Protein AF-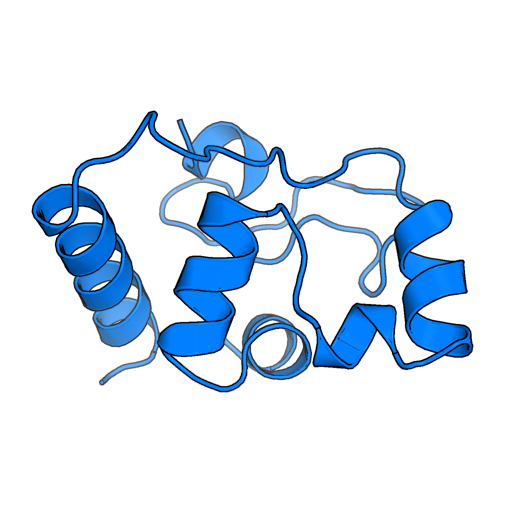A0A3M1R4P6-F1 (afdb_monomer_lite)

Sequence (96 aa):
GCFRCHGPGGLGGIANPGSFAGFIPGWRGRGYRALVRDREELFAWIREGTVARLEHNPVARWILSRQRIRMPAYRDRLSGEELEAIAAYVAWLQGR

Radius of gyration: 12.72 Å; chains: 1; bounding box: 29×27×31 Å

Secondary structure (DSSP, 8-state):
-THHHH-GGG-EEEE-TTSTTSEEE-SSHHHHHHH--SHHHHHHHHHHSS-HHHHTSHHHHHHHHH-SS-----TTSS-HHHHHHHHHHHHHHTT-

pLDDT: mean 95.18, std 3.07, range [77.69, 98.38]

Foldseek 3Di:
DVCVQCPDLQCWDDAWCLAPVRTRHGLDDDVNCVQAVDLVSVVCCQQPQHDPVLCPDPVSVVSQVRTPDTRDRCHPVDDPVRSVVVSVSSVVNHVD

Structure (mmCIF, N/CA/C/O backbone):
data_AF-A0A3M1R4P6-F1
#
_entry.id   AF-A0A3M1R4P6-F1
#
loop_
_atom_site.group_PDB
_atom_site.id
_atom_site.type_symbol
_atom_site.label_atom_id
_atom_site.label_alt_id
_atom_site.label_comp_id
_atom_site.label_asym_id
_atom_site.label_entity_id
_atom_site.label_seq_id
_atom_site.pdbx_PDB_ins_code
_atom_site.Cartn_x
_atom_site.Cartn_y
_atom_site.Cartn_z
_atom_site.occupancy
_atom_site.B_iso_or_equiv
_atom_site.auth_seq_id
_atom_site.auth_comp_id
_atom_site.auth_asym_id
_atom_site.auth_atom_id
_atom_site.pdbx_PDB_model_num
ATOM 1 N N . GLY A 1 1 ? 0.131 -10.274 9.430 1.00 85.69 1 GLY A N 1
ATOM 2 C CA . GLY A 1 1 ? -0.408 -8.918 9.660 1.00 85.69 1 GLY A CA 1
ATOM 3 C C . GLY A 1 1 ? 0.217 -7.915 8.705 1.00 85.69 1 GLY A C 1
ATOM 4 O O . GLY A 1 1 ? 1.345 -8.132 8.269 1.00 85.69 1 GLY A O 1
ATOM 5 N N . CYS A 1 2 ? -0.501 -6.832 8.391 1.00 95.19 2 CYS A N 1
ATOM 6 C CA . CYS A 1 2 ? -0.181 -5.848 7.342 1.00 95.19 2 CYS A CA 1
ATOM 7 C C . CYS A 1 2 ? 1.223 -5.225 7.470 1.00 95.19 2 CYS A C 1
ATOM 9 O O . CYS A 1 2 ? 1.969 -5.132 6.493 1.00 95.19 2 CYS A O 1
ATOM 11 N N . PHE A 1 3 ? 1.625 -4.882 8.696 1.00 96.38 3 PHE A N 1
ATOM 12 C CA . PHE A 1 3 ? 2.908 -4.236 8.999 1.00 96.38 3 PHE A CA 1
ATOM 13 C C . PHE A 1 3 ? 4.146 -5.085 8.682 1.00 96.38 3 PHE A C 1
ATOM 15 O O . PHE A 1 3 ? 5.230 -4.539 8.513 1.00 96.38 3 PHE A O 1
ATOM 22 N N . ARG A 1 4 ? 4.013 -6.412 8.536 1.00 94.00 4 ARG A N 1
ATOM 23 C CA . ARG A 1 4 ? 5.145 -7.266 8.129 1.00 94.00 4 ARG A CA 1
ATOM 24 C C . ARG A 1 4 ? 5.673 -6.895 6.741 1.00 94.00 4 ARG A C 1
ATOM 26 O O . ARG A 1 4 ? 6.849 -7.094 6.478 1.00 94.00 4 ARG A O 1
ATOM 33 N N . CYS A 1 5 ? 4.800 -6.390 5.870 1.00 95.69 5 CYS A N 1
ATOM 34 C CA . CYS A 1 5 ? 5.157 -5.932 4.528 1.00 95.69 5 CYS A CA 1
ATOM 35 C C . CYS A 1 5 ? 5.230 -4.400 4.456 1.00 95.69 5 CYS A C 1
ATOM 37 O O . CYS A 1 5 ? 6.158 -3.844 3.878 1.00 95.69 5 CYS A O 1
ATOM 39 N N . HIS A 1 6 ? 4.270 -3.713 5.077 1.00 96.69 6 HIS A N 1
ATOM 40 C CA . HIS A 1 6 ? 4.171 -2.251 5.040 1.00 96.69 6 HIS A CA 1
ATOM 41 C C . HIS A 1 6 ? 5.037 -1.540 6.092 1.00 96.69 6 HIS A C 1
ATOM 43 O O . HIS A 1 6 ? 4.914 -0.333 6.262 1.00 96.69 6 HIS A O 1
ATOM 49 N N . GLY A 1 7 ? 5.917 -2.259 6.792 1.00 95.19 7 GLY A N 1
ATOM 50 C CA . GLY A 1 7 ? 6.838 -1.707 7.784 1.00 95.19 7 GLY A CA 1
ATOM 51 C C . GLY A 1 7 ? 6.167 -1.241 9.086 1.00 95.19 7 GLY A C 1
ATOM 52 O O . GLY A 1 7 ? 4.935 -1.215 9.189 1.00 95.19 7 GLY A O 1
ATOM 53 N N . PRO A 1 8 ? 6.964 -0.862 10.103 1.00 95.44 8 PRO A N 1
ATOM 54 C CA . PRO A 1 8 ? 6.450 -0.337 11.368 1.00 95.44 8 PRO A CA 1
ATOM 55 C C . PRO A 1 8 ? 5.558 0.886 11.134 1.00 95.44 8 PRO A C 1
ATOM 57 O O . PRO A 1 8 ? 5.949 1.801 10.414 1.00 95.44 8 PRO A O 1
ATOM 60 N N . GLY A 1 9 ? 4.342 0.887 11.689 1.00 94.56 9 GLY A N 1
ATOM 61 C CA . GLY A 1 9 ? 3.395 2.002 11.539 1.00 94.56 9 GLY A CA 1
ATOM 62 C C . GLY A 1 9 ? 2.973 2.316 10.095 1.00 94.56 9 GLY A C 1
ATOM 63 O O . GLY A 1 9 ? 2.448 3.394 9.838 1.00 94.56 9 GLY A O 1
ATOM 64 N N . GLY A 1 10 ? 3.220 1.414 9.136 1.00 96.00 10 GLY A N 1
ATOM 65 C CA . GLY A 1 10 ? 2.850 1.633 7.737 1.00 96.00 10 GLY A CA 1
ATOM 66 C C . GLY A 1 10 ? 3.809 2.539 6.962 1.00 96.00 10 GLY A C 1
ATOM 67 O O . GLY A 1 10 ? 3.392 3.174 5.992 1.00 96.00 10 GLY A O 1
ATOM 68 N N . LEU A 1 11 ? 5.073 2.646 7.382 1.00 94.19 11 LEU A N 1
ATOM 69 C CA . LEU A 1 11 ? 6.083 3.491 6.727 1.00 94.19 11 LEU A CA 1
ATOM 70 C C . LEU A 1 11 ? 6.583 2.942 5.375 1.00 94.19 11 LEU A C 1
ATOM 72 O O . LEU A 1 11 ? 7.085 3.701 4.548 1.00 94.19 11 LEU A O 1
ATOM 76 N N . GLY A 1 12 ? 6.400 1.649 5.117 1.00 95.06 12 GLY A N 1
ATOM 77 C CA . GLY A 1 12 ? 6.873 0.949 3.924 1.00 95.06 12 GLY A CA 1
ATOM 78 C C . GLY A 1 12 ? 8.372 0.659 3.960 1.00 95.06 12 GLY A C 1
ATOM 79 O O . GLY A 1 12 ? 8.974 0.531 5.024 1.00 95.06 12 GLY A O 1
ATOM 80 N N . GLY A 1 13 ? 8.969 0.540 2.773 1.00 93.56 13 GLY A N 1
ATOM 81 C CA . GLY A 1 13 ? 10.427 0.507 2.594 1.00 93.56 13 GLY A CA 1
ATOM 82 C C . GLY A 1 13 ? 11.046 -0.884 2.457 1.00 93.56 13 GLY A C 1
ATOM 83 O O . GLY A 1 13 ? 12.232 -0.995 2.163 1.00 93.56 13 GLY A O 1
ATOM 84 N N . ILE A 1 14 ? 10.260 -1.956 2.591 1.00 94.88 14 ILE A N 1
ATOM 85 C CA . ILE A 1 14 ? 10.746 -3.312 2.302 1.00 94.88 14 ILE A CA 1
ATOM 86 C C . ILE A 1 14 ? 11.001 -3.442 0.803 1.00 94.88 14 ILE A C 1
ATOM 88 O O . ILE A 1 14 ? 10.097 -3.202 0.005 1.00 94.88 14 ILE A O 1
ATOM 92 N N . ALA A 1 15 ? 12.213 -3.835 0.410 1.00 96.56 15 ALA A N 1
ATOM 93 C CA . ALA A 1 15 ? 12.573 -3.991 -0.995 1.00 96.56 15 ALA A CA 1
ATOM 94 C C . ALA A 1 15 ? 11.618 -4.959 -1.718 1.00 96.56 15 ALA A C 1
ATOM 96 O O . ALA A 1 15 ? 11.354 -6.070 -1.260 1.00 96.56 15 ALA A O 1
ATOM 97 N N . ASN A 1 16 ? 11.123 -4.535 -2.877 1.00 96.62 16 ASN A N 1
ATOM 98 C CA . ASN A 1 16 ? 10.245 -5.312 -3.741 1.00 96.62 16 ASN A CA 1
ATOM 99 C C . ASN A 1 16 ? 10.675 -5.112 -5.200 1.00 96.62 16 ASN A C 1
ATOM 101 O O . ASN A 1 16 ? 10.071 -4.317 -5.927 1.00 96.62 16 ASN A O 1
ATOM 105 N N . PRO A 1 17 ? 11.751 -5.792 -5.635 1.00 96.69 17 PRO A N 1
ATOM 106 C CA . PRO A 1 17 ? 12.248 -5.673 -6.997 1.00 96.69 17 PRO A CA 1
ATOM 107 C C . PRO A 1 17 ? 11.141 -5.921 -8.025 1.00 96.69 17 PRO A C 1
ATOM 109 O O . PRO A 1 17 ? 10.370 -6.874 -7.903 1.00 96.69 17 PRO A O 1
ATOM 112 N N . GLY A 1 18 ? 11.072 -5.052 -9.034 1.00 94.12 18 GLY A N 1
ATOM 113 C CA . GLY A 1 18 ? 10.055 -5.106 -10.085 1.00 94.12 18 GLY A CA 1
ATOM 114 C C . GLY A 1 18 ? 8.725 -4.423 -9.747 1.00 94.12 18 GLY A C 1
ATOM 115 O O . GLY A 1 18 ? 7.879 -4.344 -10.630 1.00 94.12 18 GLY A O 1
ATOM 116 N N . SER A 1 19 ? 8.529 -3.912 -8.523 1.00 94.12 19 SER A N 1
ATOM 117 C CA . SER A 1 19 ? 7.380 -3.051 -8.198 1.00 94.12 19 SER A CA 1
ATOM 118 C C . SER A 1 19 ? 7.574 -1.621 -8.723 1.00 94.12 19 SER A C 1
ATOM 120 O O . SER A 1 19 ? 8.693 -1.212 -9.030 1.00 94.12 19 SER A O 1
ATOM 122 N N . PHE A 1 20 ? 6.496 -0.828 -8.765 1.00 88.62 20 PHE A N 1
ATOM 123 C CA . PHE A 1 20 ? 6.522 0.571 -9.223 1.00 88.62 20 PHE A CA 1
ATOM 124 C C . PHE A 1 20 ? 7.597 1.442 -8.561 1.00 88.62 20 PHE A C 1
ATOM 126 O O . PHE A 1 20 ? 8.236 2.241 -9.236 1.00 88.62 20 PHE A O 1
ATOM 133 N N . ALA A 1 21 ? 7.775 1.308 -7.245 1.00 87.38 21 ALA A N 1
ATOM 134 C CA . ALA A 1 21 ? 8.734 2.102 -6.478 1.00 87.38 21 ALA A CA 1
ATOM 135 C C . ALA A 1 21 ? 10.023 1.327 -6.151 1.00 87.38 21 ALA A C 1
ATOM 137 O O . ALA A 1 21 ? 10.921 1.871 -5.519 1.00 87.38 21 ALA A O 1
ATOM 138 N N . GLY A 1 22 ? 10.104 0.043 -6.521 1.00 93.50 22 GLY A N 1
ATOM 139 C CA . GLY A 1 22 ? 11.174 -0.868 -6.101 1.00 93.50 22 GLY A CA 1
ATOM 140 C C . GLY A 1 22 ? 11.077 -1.345 -4.644 1.00 93.50 22 GLY A C 1
ATOM 141 O O . GLY A 1 22 ? 11.909 -2.134 -4.198 1.00 93.50 22 GLY A O 1
ATOM 142 N N . PHE A 1 23 ? 10.060 -0.908 -3.898 1.00 95.25 23 PHE A N 1
ATOM 143 C CA . PHE A 1 23 ? 9.773 -1.307 -2.518 1.00 95.25 23 PHE A CA 1
ATOM 144 C C . PHE A 1 23 ? 8.261 -1.437 -2.273 1.00 95.25 23 PHE A C 1
ATOM 146 O O . PHE A 1 23 ? 7.446 -1.044 -3.114 1.00 95.25 23 PHE A O 1
ATOM 153 N N . ILE A 1 24 ? 7.879 -2.039 -1.144 1.00 96.00 24 ILE A N 1
ATOM 154 C CA . ILE A 1 24 ? 6.496 -2.110 -0.665 1.00 96.00 24 ILE A CA 1
ATOM 155 C C . ILE A 1 24 ? 6.113 -0.731 -0.114 1.00 96.00 24 ILE A C 1
ATOM 157 O O . ILE A 1 24 ? 6.776 -0.240 0.808 1.00 96.00 24 ILE A O 1
ATOM 161 N N . PRO A 1 25 ? 5.071 -0.086 -0.666 1.00 95.00 25 PRO A N 1
ATOM 162 C CA . PRO A 1 25 ? 4.712 1.278 -0.307 1.00 95.00 25 PRO A CA 1
ATOM 163 C C . PRO A 1 25 ? 4.240 1.359 1.146 1.00 95.00 25 PRO A C 1
ATOM 165 O O . PRO A 1 25 ? 3.546 0.470 1.644 1.00 95.00 25 PRO A O 1
ATOM 168 N N . GLY A 1 26 ? 4.579 2.461 1.809 1.00 95.81 26 GLY A N 1
ATOM 169 C CA . GLY A 1 26 ? 3.890 2.864 3.027 1.00 95.81 26 GLY A CA 1
ATOM 170 C C . GLY A 1 26 ? 2.502 3.419 2.714 1.00 95.81 26 GLY A C 1
ATOM 171 O O . GLY A 1 26 ? 2.131 3.602 1.552 1.00 95.81 26 GLY A O 1
ATOM 172 N N . TRP A 1 27 ? 1.747 3.750 3.753 1.00 96.31 27 TRP A N 1
ATOM 173 C CA . TRP A 1 27 ? 0.408 4.316 3.609 1.00 96.31 27 TRP A CA 1
ATOM 174 C C . TRP A 1 27 ? 0.396 5.837 3.581 1.00 96.31 27 TRP A C 1
ATOM 176 O O . TRP A 1 27 ? -0.677 6.406 3.656 1.00 96.31 27 TRP A O 1
ATOM 186 N N . ARG A 1 28 ? 1.552 6.512 3.465 1.00 92.88 28 ARG A N 1
ATOM 187 C CA . ARG A 1 28 ? 1.687 7.983 3.449 1.00 92.88 28 ARG A CA 1
ATOM 188 C C . ARG A 1 28 ? 2.331 8.519 2.174 1.00 92.88 28 ARG A C 1
ATOM 190 O O . ARG A 1 28 ? 3.144 7.862 1.529 1.00 92.88 28 ARG A O 1
ATOM 197 N N . GLY A 1 29 ? 2.001 9.769 1.853 1.00 89.62 29 GLY A N 1
ATOM 198 C CA . GLY A 1 29 ? 2.673 10.544 0.809 1.00 89.62 29 GLY A CA 1
ATOM 199 C C . GLY A 1 29 ? 2.302 10.147 -0.623 1.00 89.62 29 GLY A C 1
ATOM 200 O O . GLY A 1 29 ? 1.326 9.443 -0.877 1.00 89.62 29 GLY A O 1
ATOM 201 N N . ARG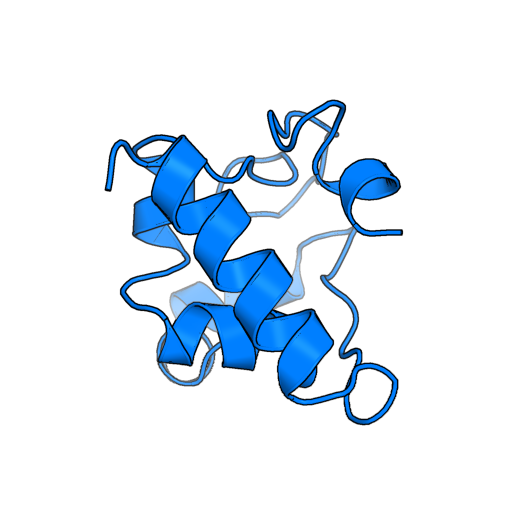 A 1 30 ? 3.081 10.650 -1.590 1.00 88.75 30 ARG A N 1
ATOM 202 C CA . ARG A 1 30 ? 2.774 10.522 -3.027 1.00 88.75 30 ARG A CA 1
ATOM 203 C C . ARG A 1 30 ? 2.778 9.075 -3.524 1.00 88.75 30 ARG A C 1
ATOM 205 O O . ARG A 1 30 ? 1.969 8.745 -4.380 1.00 88.75 30 ARG A O 1
ATOM 212 N N . GLY A 1 31 ? 3.648 8.223 -2.975 1.00 88.88 31 GLY A N 1
ATOM 213 C CA . GLY A 1 31 ? 3.720 6.807 -3.350 1.00 88.88 31 GLY A CA 1
ATOM 214 C C . GLY A 1 31 ? 2.417 6.060 -3.060 1.00 88.88 31 GLY A C 1
ATOM 215 O O . GLY A 1 31 ? 1.908 5.363 -3.932 1.00 88.88 31 GLY A O 1
ATOM 216 N N . TYR A 1 32 ? 1.828 6.286 -1.881 1.00 93.75 32 TYR A N 1
ATOM 217 C CA . TYR A 1 32 ? 0.509 5.753 -1.538 1.00 93.75 32 TYR A CA 1
ATOM 218 C C . TYR A 1 32 ? -0.575 6.270 -2.494 1.00 93.75 32 TYR A C 1
ATOM 220 O O . TYR A 1 32 ? -1.294 5.481 -3.101 1.00 93.75 32 TYR A O 1
ATOM 228 N N . ARG A 1 33 ? -0.634 7.593 -2.705 1.00 92.88 33 ARG A N 1
ATOM 229 C CA . ARG A 1 33 ? -1.659 8.235 -3.553 1.00 92.88 33 ARG A CA 1
ATOM 230 C C . ARG A 1 33 ? -1.578 7.846 -5.034 1.00 92.88 33 ARG A C 1
ATOM 232 O O . ARG A 1 33 ? -2.554 8.002 -5.759 1.00 92.88 33 ARG A O 1
ATOM 239 N N . ALA A 1 34 ? -0.433 7.348 -5.499 1.00 91.62 34 ALA A N 1
ATOM 240 C CA . ALA A 1 34 ? -0.301 6.802 -6.849 1.00 91.62 34 ALA A CA 1
ATOM 241 C C . ALA A 1 34 ? -1.003 5.437 -7.002 1.00 91.62 34 ALA A C 1
ATOM 243 O O . ALA A 1 34 ? -1.465 5.084 -8.092 1.00 91.62 34 ALA A O 1
ATOM 244 N N . LEU A 1 35 ? -1.093 4.672 -5.912 1.00 94.56 35 LEU A N 1
ATOM 245 C CA . LEU A 1 35 ? -1.630 3.311 -5.893 1.00 94.56 35 LEU A CA 1
ATOM 246 C C . LEU A 1 35 ? -3.070 3.249 -5.384 1.00 94.56 35 LEU A C 1
ATOM 248 O O . LEU A 1 35 ? -3.809 2.377 -5.833 1.00 94.56 35 LEU A O 1
ATOM 252 N N . VAL A 1 36 ? -3.464 4.180 -4.512 1.00 96.88 36 VAL A N 1
ATOM 253 C CA . VAL A 1 36 ? -4.782 4.229 -3.870 1.00 96.88 36 VAL A CA 1
ATOM 254 C C . VAL A 1 36 ? -5.380 5.630 -3.999 1.00 96.88 36 VAL A C 1
ATOM 256 O O . VAL A 1 36 ? -4.801 6.601 -3.504 1.00 96.88 36 VAL A O 1
ATOM 259 N N . ARG A 1 37 ? -6.530 5.741 -4.668 1.00 95.38 37 ARG A N 1
ATOM 260 C CA . ARG A 1 37 ? -7.239 7.015 -4.887 1.00 95.38 37 ARG A CA 1
ATOM 261 C C . ARG A 1 37 ? -8.243 7.346 -3.791 1.00 95.38 37 ARG A C 1
ATOM 263 O O . ARG A 1 37 ? -8.352 8.505 -3.393 1.00 95.38 37 ARG A O 1
ATOM 270 N N . ASP A 1 38 ? -8.945 6.336 -3.308 1.00 95.81 38 ASP A N 1
ATOM 271 C CA . ASP A 1 38 ? -10.072 6.467 -2.393 1.00 95.81 38 ASP A CA 1
ATOM 272 C C . ASP A 1 38 ? -10.178 5.240 -1.473 1.00 95.81 38 ASP A C 1
ATOM 274 O O . ASP A 1 38 ? -9.322 4.347 -1.470 1.00 95.81 38 ASP A O 1
ATOM 278 N N . ARG A 1 39 ? -11.198 5.253 -0.612 1.00 96.88 39 ARG A N 1
ATOM 279 C CA . ARG A 1 39 ? -11.448 4.195 0.372 1.00 96.88 39 ARG A CA 1
ATOM 280 C C . ARG A 1 39 ? -11.824 2.888 -0.322 1.00 96.88 39 ARG A C 1
ATOM 282 O O . ARG A 1 39 ? -11.419 1.816 0.113 1.00 96.88 39 ARG A O 1
ATOM 289 N N . GLU A 1 40 ? -12.561 2.973 -1.414 1.00 97.75 40 GLU A N 1
ATOM 290 C CA . GLU A 1 40 ? -13.018 1.837 -2.196 1.00 97.75 40 GLU A CA 1
ATOM 291 C C . GLU A 1 40 ? -11.825 1.120 -2.853 1.00 97.75 40 GLU A C 1
ATOM 293 O O . GLU A 1 40 ? -11.729 -0.106 -2.785 1.00 97.75 40 GLU A O 1
ATOM 298 N N . GLU A 1 41 ? -10.848 1.864 -3.384 1.00 98.00 41 GLU A N 1
ATOM 299 C CA . GLU A 1 41 ? -9.581 1.303 -3.859 1.00 98.00 41 GLU A CA 1
ATOM 300 C C . GLU A 1 41 ? -8.735 0.713 -2.723 1.00 98.00 41 GLU A C 1
ATOM 302 O O . GLU A 1 41 ? -8.102 -0.325 -2.922 1.00 98.00 41 GLU A O 1
ATOM 307 N N . LEU A 1 42 ? -8.731 1.314 -1.526 1.00 98.06 42 LEU A N 1
ATOM 308 C CA . LEU A 1 42 ? -8.069 0.711 -0.361 1.00 98.06 42 LEU A CA 1
ATOM 309 C C . LEU A 1 42 ? -8.682 -0.660 -0.042 1.00 98.06 42 LEU A C 1
ATOM 311 O O . LEU A 1 42 ? -7.955 -1.635 0.159 1.00 98.06 42 LEU A O 1
ATOM 315 N N . PHE A 1 43 ? -10.011 -0.755 -0.034 1.00 98.19 43 PHE A N 1
ATOM 316 C CA . PHE A 1 43 ? -10.710 -2.013 0.219 1.00 98.19 43 PHE A CA 1
ATOM 317 C C . PHE A 1 43 ? -10.471 -3.038 -0.883 1.00 98.19 43 PHE A C 1
ATOM 319 O O . PHE A 1 43 ? -10.262 -4.207 -0.569 1.00 98.19 43 PHE A O 1
ATOM 326 N N . ALA A 1 44 ? -10.434 -2.624 -2.148 1.00 98.38 44 ALA A N 1
ATOM 327 C CA . ALA A 1 44 ? -10.099 -3.514 -3.255 1.00 98.38 44 ALA A CA 1
ATOM 328 C C . ALA A 1 44 ? -8.662 -4.054 -3.142 1.00 98.38 44 ALA A C 1
ATOM 330 O O . ALA A 1 44 ? -8.463 -5.260 -3.263 1.00 98.38 44 ALA A O 1
ATOM 331 N N . TRP A 1 45 ? -7.675 -3.226 -2.782 1.00 97.88 45 TRP A N 1
ATOM 332 C CA . TRP A 1 45 ? -6.321 -3.718 -2.499 1.00 97.88 45 TRP A CA 1
ATOM 333 C C . TRP A 1 45 ? -6.298 -4.778 -1.396 1.00 97.88 45 TRP A C 1
ATOM 335 O O . TRP A 1 45 ? -5.591 -5.774 -1.523 1.00 97.88 45 TRP A O 1
ATOM 345 N N . ILE A 1 46 ? -7.066 -4.590 -0.322 1.00 97.94 46 ILE A N 1
ATOM 346 C CA . ILE A 1 46 ? -7.118 -5.549 0.788 1.00 97.94 46 ILE A CA 1
ATOM 347 C C . ILE A 1 46 ? -7.850 -6.832 0.379 1.00 97.94 46 ILE A C 1
ATOM 349 O O . ILE A 1 46 ? -7.364 -7.932 0.646 1.00 97.94 46 ILE A O 1
ATOM 353 N N . ARG A 1 47 ? -9.002 -6.717 -0.282 1.00 97.69 47 ARG A N 1
ATOM 354 C CA . ARG A 1 47 ? -9.838 -7.867 -0.645 1.00 97.69 47 ARG A CA 1
ATOM 355 C C . ARG A 1 47 ? -9.236 -8.673 -1.787 1.00 97.69 47 ARG A C 1
ATOM 357 O O . ARG A 1 47 ? -9.117 -9.888 -1.653 1.00 97.69 47 ARG A O 1
ATOM 364 N N . GLU A 1 48 ? -8.777 -7.990 -2.831 1.00 97.62 48 GLU A N 1
ATOM 365 C CA . GLU A 1 48 ? -8.386 -8.582 -4.114 1.00 97.62 48 GLU A CA 1
ATOM 366 C C . GLU A 1 48 ? -6.874 -8.564 -4.368 1.00 97.62 48 GLU A C 1
ATOM 368 O O . GLU A 1 48 ? -6.384 -9.240 -5.270 1.00 97.62 48 GLU A O 1
ATOM 373 N N . GLY A 1 49 ? -6.098 -7.816 -3.579 1.00 96.50 49 GLY A N 1
ATOM 374 C CA . GLY A 1 49 ? -4.655 -7.675 -3.799 1.00 96.50 49 GLY A CA 1
ATOM 375 C C . GLY A 1 49 ? -4.297 -6.768 -4.981 1.00 96.50 49 GLY A C 1
ATOM 376 O O . GLY A 1 49 ? -3.139 -6.755 -5.399 1.00 96.50 49 GLY A O 1
ATOM 377 N N . THR A 1 50 ? -5.269 -6.032 -5.532 1.00 96.50 50 THR A N 1
ATOM 378 C CA . THR A 1 50 ? -5.127 -5.095 -6.660 1.00 96.50 50 THR A CA 1
ATOM 379 C C . THR A 1 50 ? -6.369 -4.201 -6.776 1.00 96.50 50 THR A C 1
ATOM 381 O O . THR A 1 50 ? -7.323 -4.351 -6.018 1.00 96.50 50 THR A O 1
ATOM 384 N N . VAL A 1 51 ? -6.367 -3.258 -7.722 1.00 97.88 51 VAL A N 1
ATOM 385 C CA . VAL A 1 51 ? -7.517 -2.396 -8.039 1.00 97.88 51 VAL A CA 1
ATOM 386 C C . VAL A 1 51 ? -7.831 -2.441 -9.528 1.00 97.88 51 VAL A C 1
ATOM 388 O O . VAL A 1 51 ? -6.920 -2.411 -10.362 1.00 97.88 51 VAL A O 1
ATOM 391 N N . ALA A 1 52 ? -9.123 -2.411 -9.867 1.00 97.56 52 ALA A N 1
ATOM 392 C CA . ALA A 1 52 ? -9.607 -2.505 -11.246 1.00 97.56 52 ALA A CA 1
ATOM 393 C C . ALA A 1 52 ? -8.930 -1.490 -12.181 1.00 97.56 52 ALA A C 1
ATOM 395 O O . ALA A 1 52 ? -8.582 -1.806 -13.314 1.00 97.56 52 ALA A O 1
ATOM 396 N N . ARG A 1 53 ? -8.677 -0.264 -11.710 1.00 97.31 53 ARG A N 1
ATOM 397 C CA . ARG A 1 53 ? -7.974 0.763 -12.490 1.00 97.31 53 ARG A CA 1
ATOM 398 C C . ARG A 1 53 ? -6.585 0.321 -12.957 1.00 97.31 53 ARG A C 1
ATOM 400 O O . ARG A 1 53 ? 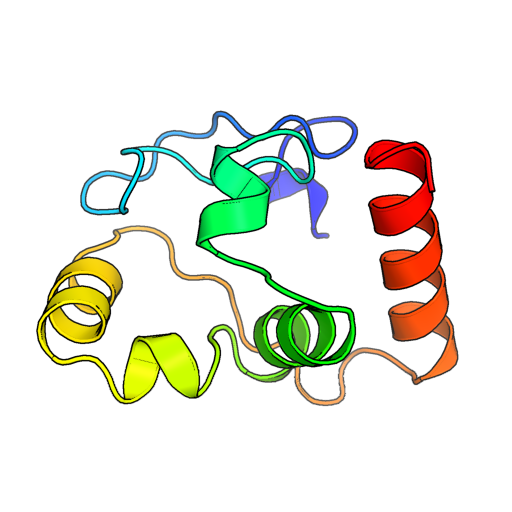-6.205 0.606 -14.091 1.00 97.31 53 ARG A O 1
ATOM 407 N N . LEU A 1 54 ? -5.803 -0.298 -12.073 1.00 96.25 54 LEU A N 1
ATOM 408 C CA . LEU A 1 54 ? -4.451 -0.749 -12.403 1.00 96.25 54 LEU A CA 1
ATOM 409 C C . LEU A 1 54 ? -4.489 -2.044 -13.206 1.00 96.25 54 LEU A C 1
ATOM 411 O O . LEU A 1 54 ? -3.673 -2.217 -14.105 1.00 96.25 54 LEU A O 1
ATOM 415 N N . GLU A 1 55 ? -5.461 -2.914 -12.942 1.00 96.19 55 GLU A N 1
ATOM 416 C CA . GLU A 1 55 ? -5.667 -4.102 -13.761 1.00 96.19 55 GLU A CA 1
ATOM 417 C C . GLU A 1 55 ? -6.034 -3.743 -15.198 1.00 96.19 55 GLU A C 1
ATOM 419 O O . GLU A 1 55 ? -5.482 -4.332 -16.119 1.00 96.19 55 GLU A O 1
ATOM 424 N N . HIS A 1 56 ? -6.915 -2.773 -15.434 1.00 97.25 56 HIS A N 1
ATOM 425 C CA . HIS A 1 56 ? -7.328 -2.382 -16.787 1.00 97.25 56 HIS A CA 1
ATOM 426 C C . HIS A 1 56 ? -6.291 -1.539 -17.541 1.00 97.25 56 HIS A C 1
ATOM 428 O O . HIS A 1 56 ? -6.459 -1.293 -18.732 1.00 97.25 56 HIS A O 1
ATOM 434 N N . ASN A 1 57 ? -5.204 -1.117 -16.892 1.00 97.44 57 ASN A N 1
ATOM 435 C CA . ASN A 1 57 ? -4.111 -0.417 -17.554 1.00 97.44 57 ASN A CA 1
ATOM 436 C C . ASN A 1 57 ? -3.006 -1.421 -17.955 1.00 97.44 57 ASN A C 1
ATOM 438 O O . ASN A 1 57 ? -2.368 -1.993 -17.069 1.00 97.44 57 ASN A O 1
ATOM 442 N N . PRO A 1 58 ? -2.720 -1.628 -19.259 1.00 97.31 58 PRO A N 1
ATOM 443 C CA . PRO A 1 58 ? -1.764 -2.646 -19.707 1.00 97.31 58 PRO A CA 1
ATOM 444 C C . PRO A 1 58 ? -0.350 -2.464 -19.145 1.00 97.31 58 PRO A C 1
ATOM 446 O O . PRO A 1 58 ? 0.295 -3.438 -18.761 1.00 97.31 58 PRO A O 1
ATOM 449 N N . VAL A 1 59 ? 0.118 -1.215 -19.049 1.00 96.06 59 VAL A N 1
ATOM 450 C CA . VAL A 1 59 ? 1.446 -0.889 -18.511 1.00 96.06 59 VAL A CA 1
ATOM 451 C C . VAL A 1 59 ? 1.495 -1.187 -17.016 1.00 96.06 59 VAL A C 1
ATOM 453 O O . VAL A 1 59 ? 2.422 -1.843 -16.542 1.00 96.06 59 VAL A O 1
ATOM 456 N N . ALA A 1 60 ? 0.475 -0.761 -16.270 1.00 95.31 60 ALA A N 1
ATOM 457 C CA . ALA A 1 60 ? 0.394 -1.024 -14.840 1.00 95.31 60 ALA A CA 1
ATOM 458 C C . ALA A 1 60 ? 0.299 -2.525 -14.544 1.00 95.31 60 ALA A C 1
ATOM 460 O O . ALA A 1 60 ? 1.041 -3.024 -13.701 1.00 95.31 60 ALA A O 1
ATOM 461 N N . ARG A 1 61 ? -0.548 -3.255 -15.277 1.00 96.19 61 ARG A N 1
ATOM 462 C CA . ARG A 1 61 ? -0.667 -4.714 -15.185 1.00 96.19 61 ARG A CA 1
ATOM 463 C C . ARG A 1 61 ? 0.671 -5.400 -15.457 1.00 96.19 61 ARG A C 1
ATOM 465 O O . ARG A 1 61 ? 1.060 -6.294 -14.706 1.00 96.19 61 ARG A O 1
ATOM 472 N N . TRP A 1 62 ? 1.398 -4.971 -16.490 1.00 96.12 62 TRP A N 1
ATOM 473 C CA . TRP A 1 62 ? 2.718 -5.516 -16.805 1.00 96.12 62 TRP A CA 1
ATOM 474 C C . TRP A 1 62 ? 3.720 -5.282 -15.666 1.00 96.12 62 TRP A C 1
ATOM 476 O O . TRP A 1 62 ? 4.382 -6.230 -15.245 1.00 96.12 62 TRP A O 1
ATOM 486 N N . ILE A 1 63 ? 3.779 -4.074 -15.094 1.00 93.94 63 ILE A N 1
ATOM 487 C CA . ILE A 1 63 ? 4.645 -3.771 -13.940 1.00 93.94 63 ILE A CA 1
ATOM 488 C C . ILE A 1 63 ? 4.254 -4.626 -12.726 1.00 93.94 63 ILE A C 1
ATOM 490 O O . ILE A 1 63 ? 5.096 -5.321 -12.158 1.00 93.94 63 ILE A O 1
ATOM 494 N N . LEU A 1 64 ? 2.969 -4.650 -12.361 1.00 93.62 64 LEU A N 1
ATOM 495 C CA . LEU A 1 64 ? 2.462 -5.429 -11.226 1.00 93.62 64 LEU A CA 1
ATOM 496 C C . LEU A 1 64 ? 2.696 -6.935 -11.386 1.00 93.62 64 LEU A C 1
ATOM 498 O O . LEU A 1 64 ? 2.879 -7.634 -10.392 1.00 93.62 64 LEU A O 1
ATOM 502 N N . SER A 1 65 ? 2.743 -7.456 -12.614 1.00 94.44 65 SER A N 1
ATOM 503 C CA . SER A 1 65 ? 3.060 -8.869 -12.853 1.00 94.44 65 SER A CA 1
ATOM 504 C C . SER A 1 65 ? 4.509 -9.232 -12.492 1.00 94.44 65 SER A C 1
ATOM 506 O O . SER A 1 65 ? 4.792 -10.392 -12.185 1.00 94.44 65 SER A O 1
ATOM 508 N N . ARG A 1 66 ? 5.421 -8.252 -12.475 1.00 95.50 66 ARG A N 1
ATOM 509 C CA . ARG A 1 66 ? 6.868 -8.449 -12.286 1.00 95.50 66 ARG A CA 1
ATOM 510 C C . ARG A 1 66 ? 7.344 -8.258 -10.850 1.00 95.50 66 ARG A C 1
ATOM 512 O O . ARG A 1 66 ? 8.488 -8.597 -10.552 1.00 95.50 66 ARG A O 1
ATOM 519 N N . GLN A 1 67 ? 6.507 -7.715 -9.969 1.00 95.44 67 GLN A N 1
ATOM 520 C CA . GLN A 1 67 ? 6.876 -7.530 -8.568 1.00 95.44 67 GLN A CA 1
ATOM 521 C C . GLN A 1 67 ? 7.082 -8.885 -7.878 1.00 95.44 67 GLN A C 1
ATOM 523 O O . GLN A 1 67 ? 6.254 -9.794 -8.007 1.00 95.44 67 GLN A O 1
ATOM 528 N N . ARG A 1 68 ? 8.189 -9.021 -7.141 1.00 96.50 68 ARG A N 1
ATOM 529 C CA . ARG A 1 68 ? 8.528 -10.265 -6.430 1.00 96.50 68 ARG A CA 1
ATOM 530 C C . ARG A 1 68 ? 7.559 -10.567 -5.293 1.00 96.50 68 ARG A C 1
ATOM 532 O O . ARG A 1 68 ? 7.209 -11.722 -5.075 1.00 96.50 68 ARG A O 1
ATOM 539 N N . ILE A 1 69 ? 7.133 -9.532 -4.576 1.00 95.56 69 ILE A N 1
ATOM 540 C CA . ILE A 1 69 ? 6.164 -9.624 -3.486 1.00 95.56 69 ILE A CA 1
ATOM 541 C C . ILE A 1 69 ? 4.863 -8.988 -3.960 1.00 95.56 69 ILE A C 1
ATOM 543 O O . ILE A 1 69 ? 4.832 -7.808 -4.316 1.00 95.56 69 ILE A O 1
ATOM 547 N N . ARG A 1 70 ? 3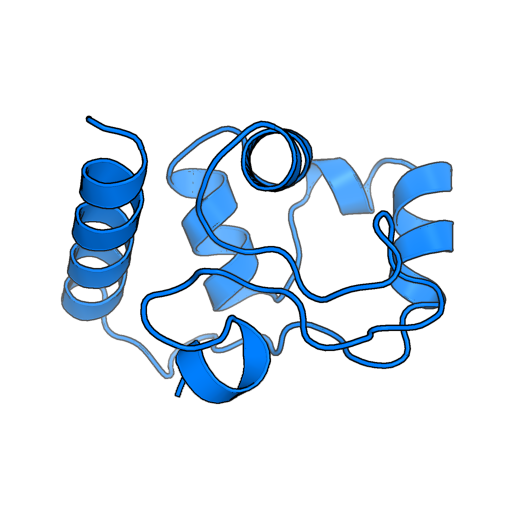.787 -9.775 -3.953 1.00 94.94 70 ARG A N 1
ATOM 548 C CA . ARG A 1 70 ? 2.437 -9.331 -4.310 1.00 94.94 70 ARG A CA 1
ATOM 549 C C . ARG A 1 70 ? 1.599 -9.174 -3.050 1.00 94.94 70 ARG A C 1
ATOM 551 O O . ARG A 1 70 ? 1.737 -9.967 -2.118 1.00 94.94 70 ARG A O 1
ATOM 558 N N . MET A 1 71 ? 0.737 -8.160 -3.028 1.00 95.25 71 MET A N 1
ATOM 559 C CA . MET A 1 71 ? -0.227 -8.007 -1.944 1.00 95.25 71 MET A CA 1
ATOM 560 C C . MET A 1 71 ? -1.213 -9.186 -1.994 1.00 95.25 71 MET A C 1
ATOM 562 O O . MET A 1 71 ? -1.765 -9.456 -3.061 1.00 95.25 71 MET A O 1
ATOM 566 N N . PRO A 1 72 ? -1.402 -9.932 -0.894 1.00 95.50 72 PRO A N 1
ATOM 567 C CA . PRO A 1 72 ? -2.340 -11.041 -0.884 1.00 95.50 72 PRO A CA 1
ATOM 568 C C . PRO A 1 72 ? -3.781 -10.527 -0.871 1.00 95.50 72 PRO A C 1
ATOM 570 O O . PRO A 1 72 ? -4.091 -9.546 -0.199 1.00 95.50 72 PRO A O 1
ATOM 573 N N . ALA A 1 73 ? -4.660 -11.251 -1.558 1.00 96.81 73 ALA A N 1
ATOM 574 C CA . ALA A 1 73 ? -6.102 -11.088 -1.452 1.00 96.81 73 ALA A CA 1
ATOM 575 C C . ALA A 1 73 ? -6.581 -11.663 -0.106 1.00 96.81 73 ALA A C 1
ATOM 577 O O . ALA A 1 73 ? -6.566 -12.885 0.093 1.00 96.81 73 ALA A O 1
ATOM 578 N N . TYR A 1 74 ? -6.973 -10.801 0.836 1.00 95.88 74 TYR A N 1
ATOM 579 C CA . TYR A 1 74 ? -7.505 -11.240 2.130 1.00 95.88 74 TYR A CA 1
ATOM 580 C C . TYR A 1 74 ? -8.943 -11.747 2.026 1.00 95.88 74 TYR A C 1
ATOM 582 O O . TYR A 1 74 ? -9.336 -12.535 2.883 1.00 95.88 74 TYR A O 1
ATOM 590 N N . ARG A 1 75 ? -9.674 -11.377 0.964 1.00 94.44 75 ARG A N 1
ATOM 591 C CA . ARG A 1 75 ? -11.045 -11.824 0.685 1.00 94.44 75 ARG A CA 1
ATOM 592 C C . ARG A 1 75 ? -11.953 -11.638 1.910 1.00 94.44 75 ARG A C 1
ATOM 594 O O . ARG A 1 75 ? -12.165 -10.516 2.353 1.00 94.44 75 ARG A O 1
ATOM 601 N N . ASP A 1 76 ? -12.442 -12.741 2.452 1.00 93.50 76 ASP A N 1
ATOM 602 C CA . ASP A 1 76 ? -13.378 -12.896 3.559 1.00 93.50 76 ASP A CA 1
ATOM 603 C C . ASP A 1 76 ? -12.699 -13.028 4.934 1.00 93.50 76 ASP A C 1
ATOM 605 O O . ASP A 1 76 ? -13.373 -13.182 5.946 1.00 93.50 76 ASP A O 1
ATOM 609 N N . ARG A 1 77 ? -11.363 -12.928 5.009 1.00 95.56 77 ARG A N 1
ATOM 610 C CA . ARG A 1 77 ? -10.626 -13.026 6.285 1.00 95.56 77 ARG A CA 1
ATOM 611 C C . ARG A 1 77 ? -10.758 -11.807 7.197 1.00 95.56 77 ARG A C 1
ATOM 613 O O . ARG A 1 77 ? -10.215 -11.841 8.296 1.00 95.56 77 ARG A O 1
ATOM 620 N N . LEU A 1 78 ? -11.383 -10.733 6.724 1.00 94.50 78 LEU A N 1
ATOM 621 C CA . LEU A 1 78 ? -11.610 -9.510 7.484 1.00 94.50 78 LEU A CA 1
ATOM 622 C C . LEU A 1 78 ? -13.097 -9.173 7.446 1.00 94.50 78 LEU A C 1
ATOM 624 O O . LEU A 1 78 ? -13.710 -9.141 6.376 1.00 94.50 78 LEU A O 1
ATOM 628 N N . SER A 1 79 ? -13.653 -8.887 8.615 1.00 96.12 79 SER A N 1
ATOM 629 C CA . SER A 1 79 ? -14.989 -8.324 8.762 1.00 96.12 79 SER A CA 1
ATOM 630 C C . SER A 1 79 ? -15.071 -6.905 8.185 1.00 96.12 79 SER A C 1
ATOM 632 O O . SER A 1 79 ? -14.062 -6.237 7.934 1.00 96.12 79 SER A O 1
ATOM 634 N N . GLY A 1 80 ? -16.299 -6.421 7.983 1.00 95.62 80 GLY A N 1
ATOM 635 C CA . GLY A 1 80 ? -16.532 -5.032 7.581 1.00 95.62 80 GLY A CA 1
ATOM 636 C C . GLY A 1 80 ? -15.952 -4.035 8.588 1.00 95.62 80 GLY A C 1
ATOM 637 O O . GLY A 1 80 ? -15.286 -3.087 8.188 1.00 95.62 80 GLY A O 1
ATOM 638 N N . GLU A 1 81 ? -16.126 -4.294 9.884 1.00 97.62 81 GLU A N 1
ATOM 639 C CA . GLU A 1 81 ? -15.613 -3.434 10.956 1.00 97.62 81 GLU A CA 1
ATOM 640 C C . GLU A 1 81 ? -14.080 -3.366 10.965 1.00 97.62 81 GLU A C 1
ATOM 642 O O . GLU A 1 81 ? -13.510 -2.284 11.103 1.00 97.62 81 GLU A O 1
ATOM 647 N N . GLU A 1 82 ? -13.393 -4.491 10.746 1.00 97.62 82 GLU A N 1
ATOM 648 C CA . GLU A 1 82 ? -11.929 -4.508 10.642 1.00 97.62 82 GLU A CA 1
ATOM 649 C C . GLU A 1 82 ? -11.428 -3.728 9.421 1.00 97.62 82 GLU A C 1
ATOM 651 O O . GLU A 1 82 ? -10.423 -3.019 9.511 1.00 97.62 82 GLU A O 1
ATOM 656 N N . LEU A 1 83 ? -12.124 -3.821 8.283 1.00 97.19 83 LEU A N 1
ATOM 657 C CA . LEU A 1 83 ? -11.788 -3.032 7.096 1.00 97.19 83 LEU A CA 1
ATOM 658 C C . LEU A 1 83 ? -11.961 -1.534 7.349 1.00 97.19 83 LEU A C 1
ATOM 660 O O . LEU A 1 83 ? -11.072 -0.757 6.995 1.00 97.19 83 LEU A O 1
ATOM 664 N N . GLU A 1 84 ? -13.051 -1.133 8.000 1.00 98.12 84 GLU A N 1
ATOM 665 C CA . GLU A 1 84 ? -13.283 0.265 8.370 1.00 98.12 84 GLU A CA 1
ATOM 666 C C . GLU A 1 84 ? -12.236 0.772 9.368 1.00 98.12 84 GLU A C 1
ATOM 668 O O . GLU A 1 84 ? -11.700 1.866 9.195 1.00 98.12 84 GLU A O 1
ATOM 673 N N . ALA A 1 85 ? -11.849 -0.037 10.358 1.00 98.19 85 ALA A N 1
ATOM 674 C CA . ALA A 1 85 ? -10.780 0.315 11.292 1.00 98.19 85 ALA A CA 1
ATOM 675 C C . ALA A 1 85 ? -9.433 0.532 10.575 1.00 98.19 85 ALA A C 1
ATOM 677 O O . ALA A 1 85 ? -8.704 1.483 10.876 1.00 98.19 85 ALA A O 1
ATOM 678 N N . ILE A 1 86 ? -9.111 -0.306 9.582 1.00 97.44 86 ILE A N 1
ATOM 679 C CA . ILE A 1 86 ? -7.925 -0.123 8.732 1.00 97.44 86 ILE A CA 1
ATOM 680 C C . ILE A 1 86 ? -8.039 1.173 7.916 1.00 97.44 86 ILE A C 1
ATOM 682 O O . ILE A 1 86 ? -7.074 1.939 7.857 1.00 97.44 86 ILE A O 1
ATOM 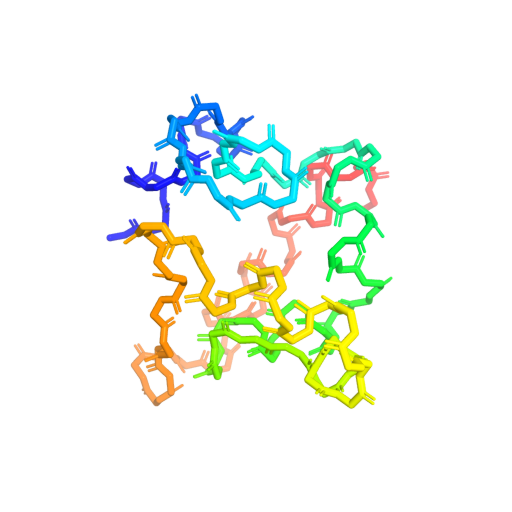686 N N . ALA A 1 87 ? -9.196 1.444 7.306 1.00 97.81 87 ALA A N 1
ATOM 687 C CA . ALA A 1 87 ? -9.438 2.674 6.552 1.00 97.81 87 ALA A CA 1
ATOM 688 C C . ALA A 1 87 ? -9.272 3.925 7.422 1.00 97.81 87 ALA A C 1
ATOM 690 O O . ALA A 1 87 ? -8.579 4.858 7.012 1.00 97.81 87 ALA A O 1
ATOM 691 N N . ALA A 1 88 ? -9.839 3.925 8.629 1.00 98.12 88 ALA A N 1
ATOM 692 C CA . ALA A 1 88 ? -9.709 5.013 9.590 1.00 98.12 88 ALA A CA 1
ATOM 693 C C . ALA A 1 88 ? -8.241 5.252 9.973 1.00 98.12 88 ALA A C 1
ATOM 695 O O . ALA A 1 88 ? -7.766 6.387 9.951 1.00 98.12 88 ALA A O 1
ATOM 696 N N . TYR A 1 89 ? -7.486 4.183 10.239 1.00 97.69 89 TYR A N 1
ATOM 697 C CA . TYR A 1 89 ? -6.059 4.292 10.536 1.00 97.69 89 TYR A CA 1
ATOM 698 C C . TYR A 1 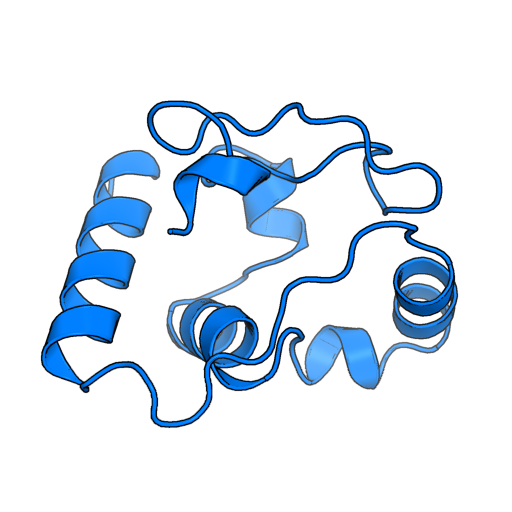89 ? -5.255 4.882 9.364 1.00 97.69 89 TYR A C 1
ATOM 700 O O . TYR A 1 89 ? -4.419 5.770 9.549 1.00 97.69 89 TYR A O 1
ATOM 708 N N . VAL A 1 90 ? -5.517 4.426 8.137 1.00 97.25 90 VAL A N 1
ATOM 709 C CA . VAL A 1 90 ? -4.843 4.943 6.938 1.00 97.25 90 VAL A CA 1
ATOM 710 C C . VAL A 1 90 ? -5.220 6.406 6.668 1.00 97.25 90 VAL A C 1
ATOM 712 O O . VAL A 1 90 ? -4.349 7.198 6.297 1.00 97.25 90 VAL A O 1
ATOM 715 N N . ALA A 1 91 ? -6.480 6.790 6.890 1.00 95.75 91 ALA A N 1
ATOM 716 C CA . ALA A 1 91 ? -6.943 8.173 6.787 1.00 95.75 91 ALA A CA 1
ATOM 717 C C . ALA A 1 91 ? -6.234 9.083 7.802 1.00 95.75 91 ALA A C 1
ATOM 719 O O . ALA A 1 91 ? -5.649 10.091 7.397 1.00 95.75 91 ALA A O 1
ATOM 720 N N . TRP A 1 92 ? -6.139 8.655 9.064 1.00 96.12 92 TRP A N 1
ATOM 721 C CA . TRP A 1 92 ? -5.390 9.366 10.100 1.00 96.12 92 TRP A CA 1
ATOM 722 C C . TRP A 1 92 ? -3.924 9.587 9.695 1.00 96.12 92 TRP A C 1
ATOM 724 O O . TRP A 1 92 ? -3.397 10.697 9.793 1.00 96.12 92 TRP A O 1
ATOM 734 N N . LEU A 1 93 ? -3.268 8.572 9.117 1.00 95.00 93 LEU A N 1
ATOM 735 C CA . LEU A 1 93 ? -1.917 8.720 8.565 1.00 95.00 93 LEU A CA 1
ATOM 736 C C . LEU A 1 93 ? -1.857 9.732 7.403 1.00 95.00 93 LEU A C 1
ATOM 738 O O . LEU A 1 93 ? -0.829 10.390 7.213 1.00 95.00 93 LEU A O 1
ATOM 742 N N . GLN A 1 94 ? -2.927 9.893 6.618 1.00 90.75 94 GLN A N 1
ATOM 743 C CA . GLN A 1 94 ? -3.022 10.945 5.593 1.00 90.75 94 GLN A CA 1
ATOM 744 C C . GLN A 1 94 ? -3.261 12.349 6.158 1.00 90.75 94 GLN A C 1
ATOM 746 O O . GLN A 1 94 ? -3.186 13.300 5.378 1.00 90.75 94 GLN A O 1
ATOM 751 N N . GLY A 1 95 ? -3.502 12.495 7.464 1.00 89.69 95 GLY A N 1
ATOM 752 C CA . GLY A 1 95 ? -3.939 13.754 8.069 1.00 89.69 95 GLY A CA 1
ATOM 753 C C . GLY A 1 95 ? -5.386 14.096 7.713 1.00 89.69 95 GLY A C 1
ATOM 754 O O . GLY A 1 95 ? -5.694 15.266 7.496 1.00 89.69 95 GLY A O 1
ATOM 755 N N . ARG A 1 96 ? -6.229 13.070 7.564 1.00 77.69 96 ARG A N 1
ATOM 756 C CA . ARG A 1 96 ? -7.666 13.164 7.296 1.00 77.69 96 ARG A CA 1
ATOM 757 C C . ARG A 1 96 ? -8.462 12.595 8.456 1.00 77.69 96 ARG A C 1
ATOM 759 O O . ARG A 1 96 ? -7.941 11.656 9.098 1.00 77.69 96 ARG A O 1
#